Protein AF-A0A536HKQ7-F1 (afdb_monomer_lite)

pLDDT: mean 89.6, std 11.65, range [51.28, 98.62]

Secondary structure (DSSP, 8-state):
-HHHHHHHHHTTEEEEEEEEEEEEEETTEEEEEEEEEEEETTTEEEEEEEEEEEEEEETTEEEEEEEEEEE-S--

Sequence (75 aa):
MQEVWQGIFDAGLTAFRVESLEVESAGDLAYEMGRYTLYAGDNDAADEGKYILIWKREAGQWRIHRDIVNSSRPA

Radius of gyration: 14.63 Å; chains: 1; bounding box: 31×24×39 Å

Structure (mmCIF, N/CA/C/O backbone):
data_AF-A0A536HKQ7-F1
#
_entry.id   AF-A0A536HKQ7-F1
#
loop_
_atom_site.group_PDB
_atom_site.id
_atom_site.type_symbol
_atom_site.label_atom_id
_atom_site.label_alt_id
_atom_site.label_comp_id
_atom_site.label_asym_id
_atom_site.label_entity_id
_atom_site.label_seq_id
_atom_site.pdbx_PDB_ins_code
_atom_site.Cartn_x
_atom_site.Cartn_y
_atom_site.Cartn_z
_atom_site.occupancy
_atom_site.B_iso_or_equiv
_atom_site.auth_seq_id
_atom_site.auth_comp_id
_atom_site.auth_asym_id
_atom_site.auth_atom_id
_atom_site.pdbx_PDB_model_num
ATOM 1 N N . MET A 1 1 ? -13.340 -9.535 -10.819 1.00 51.28 1 MET A N 1
ATOM 2 C CA . MET A 1 1 ? -11.979 -9.949 -10.400 1.00 51.28 1 MET A CA 1
ATOM 3 C C . MET A 1 1 ? -11.192 -10.555 -11.558 1.00 51.28 1 MET A C 1
ATOM 5 O O . MET A 1 1 ? -10.141 -10.016 -11.844 1.00 51.28 1 MET A O 1
ATOM 9 N N . GLN A 1 2 ? -11.672 -11.594 -12.260 1.00 60.22 2 GLN A N 1
ATOM 10 C CA . GLN A 1 2 ? -10.948 -12.177 -13.413 1.00 60.22 2 GLN A CA 1
ATOM 11 C C . GLN A 1 2 ? -10.644 -11.179 -14.543 1.00 60.22 2 GLN A C 1
ATOM 13 O O . GLN A 1 2 ? -9.512 -11.132 -14.996 1.00 60.22 2 GLN A O 1
ATOM 18 N N . GLU A 1 3 ? -11.593 -10.328 -14.937 1.00 66.31 3 GLU A N 1
ATOM 19 C CA . GLU A 1 3 ? -11.369 -9.322 -15.997 1.00 66.31 3 GLU A CA 1
ATOM 20 C C . GLU A 1 3 ? -10.348 -8.242 -15.607 1.00 66.31 3 GLU A C 1
ATOM 22 O O . GLU A 1 3 ? -9.584 -7.778 -16.444 1.00 66.31 3 GLU A O 1
ATOM 27 N N . VAL A 1 4 ? -10.288 -7.881 -14.320 1.00 62.75 4 VAL A N 1
ATOM 28 C CA . VAL A 1 4 ? -9.292 -6.931 -13.797 1.00 62.75 4 VAL A CA 1
ATOM 29 C C . VAL A 1 4 ? -7.896 -7.548 -13.859 1.00 62.75 4 VAL A C 1
ATOM 31 O O . VAL A 1 4 ? -6.961 -6.896 -14.308 1.00 62.75 4 VAL A O 1
ATOM 34 N N . TRP A 1 5 ? -7.761 -8.820 -13.468 1.00 65.19 5 TRP A N 1
ATOM 35 C CA . TRP A 1 5 ? -6.497 -9.548 -13.580 1.00 65.19 5 TRP A CA 1
ATOM 36 C C . TRP A 1 5 ? -6.075 -9.745 -15.035 1.00 65.19 5 TRP A C 1
ATOM 38 O O . TRP A 1 5 ? -4.906 -9.548 -15.347 1.00 65.19 5 TRP A O 1
ATOM 48 N N . GLN A 1 6 ? -7.017 -10.058 -15.928 1.00 73.81 6 GLN A N 1
ATOM 49 C CA . GLN A 1 6 ? -6.736 -10.186 -17.356 1.00 73.81 6 GLN A CA 1
ATOM 50 C C . GLN A 1 6 ? -6.218 -8.865 -17.936 1.00 73.81 6 GLN A C 1
ATOM 52 O O . GLN A 1 6 ? -5.164 -8.863 -18.555 1.00 73.81 6 GLN A O 1
ATOM 57 N N . GLY A 1 7 ? -6.868 -7.734 -17.642 1.00 74.31 7 GLY A N 1
ATOM 58 C CA . GLY A 1 7 ? -6.401 -6.420 -18.098 1.00 74.31 7 GLY A CA 1
ATOM 59 C C . GLY A 1 7 ? -5.019 -6.027 -17.557 1.00 74.31 7 GLY A C 1
ATOM 60 O O . GLY A 1 7 ? -4.251 -5.372 -18.255 1.00 74.31 7 GLY A O 1
ATOM 61 N N . ILE A 1 8 ? -4.673 -6.456 -16.338 1.00 70.62 8 ILE A N 1
ATOM 62 C CA . ILE A 1 8 ? -3.341 -6.250 -15.745 1.00 70.62 8 ILE A CA 1
ATOM 63 C C . ILE A 1 8 ? -2.273 -7.077 -16.480 1.00 70.62 8 ILE A C 1
ATOM 65 O O . ILE A 1 8 ? -1.203 -6.551 -16.791 1.00 70.62 8 ILE A O 1
ATOM 69 N N . PHE A 1 9 ? -2.567 -8.343 -16.794 1.00 72.25 9 PHE A N 1
ATOM 70 C CA . PHE A 1 9 ? -1.659 -9.193 -17.570 1.00 72.25 9 PHE A CA 1
ATOM 71 C C . PHE A 1 9 ? -1.529 -8.726 -19.023 1.00 72.25 9 PHE A C 1
ATOM 73 O O . PHE A 1 9 ? -0.422 -8.702 -19.556 1.00 72.25 9 PHE A O 1
ATOM 80 N N . ASP A 1 10 ? -2.626 -8.286 -19.641 1.00 79.69 10 ASP A N 1
ATOM 81 C CA . ASP A 1 10 ? -2.634 -7.739 -21.001 1.00 79.69 10 ASP A CA 1
ATOM 82 C C . ASP A 1 10 ? -1.820 -6.432 -21.088 1.00 79.69 10 ASP A C 1
ATOM 84 O O . ASP A 1 10 ? -1.213 -6.143 -22.119 1.00 79.69 10 ASP A O 1
ATOM 88 N N . ALA A 1 11 ? -1.739 -5.665 -19.993 1.00 73.31 11 ALA A N 1
ATOM 89 C CA . ALA A 1 11 ? -0.867 -4.495 -19.863 1.00 73.31 11 ALA A CA 1
ATOM 90 C C . ALA A 1 11 ? 0.620 -4.847 -19.632 1.00 73.31 11 ALA A C 1
ATOM 92 O O . ALA A 1 11 ? 1.453 -3.949 -19.506 1.00 73.31 11 ALA A O 1
ATOM 93 N N . GLY A 1 12 ? 0.966 -6.138 -19.580 1.00 80.19 12 GLY A N 1
ATOM 94 C CA . GLY A 1 12 ? 2.337 -6.631 -19.453 1.00 80.19 12 GLY A CA 1
ATOM 95 C C . GLY A 1 12 ? 2.854 -6.739 -18.019 1.00 80.19 12 GLY A C 1
ATOM 96 O O . GLY A 1 12 ? 4.024 -7.079 -17.837 1.00 80.19 12 GLY A O 1
ATOM 97 N N . LEU A 1 13 ? 2.019 -6.482 -17.003 1.00 80.81 13 LEU A N 1
ATOM 98 C CA . LEU A 1 13 ? 2.410 -6.661 -15.607 1.00 80.81 13 LEU A CA 1
ATOM 99 C C . LEU A 1 13 ? 2.418 -8.155 -15.260 1.00 80.81 13 LEU A C 1
ATOM 101 O O . LEU A 1 13 ? 1.403 -8.839 -15.364 1.00 80.81 13 LEU A O 1
ATOM 105 N N . THR A 1 14 ? 3.560 -8.660 -14.812 1.00 84.38 14 THR A N 1
ATOM 106 C CA . THR A 1 14 ? 3.767 -10.087 -14.524 1.00 84.38 14 THR A CA 1
ATOM 107 C C . THR A 1 14 ? 3.769 -10.391 -13.034 1.00 84.38 14 THR A C 1
ATOM 109 O O . THR A 1 14 ? 3.396 -11.492 -12.628 1.00 84.38 14 THR A O 1
ATOM 112 N N . ALA A 1 15 ? 4.158 -9.421 -12.204 1.00 84.06 15 ALA A N 1
ATOM 113 C CA . ALA A 1 15 ? 4.163 -9.574 -10.758 1.00 84.06 15 ALA A CA 1
ATOM 114 C C . ALA A 1 15 ? 4.013 -8.235 -10.028 1.00 84.06 15 ALA A C 1
ATOM 116 O O . ALA A 1 15 ? 4.427 -7.177 -10.503 1.00 84.06 1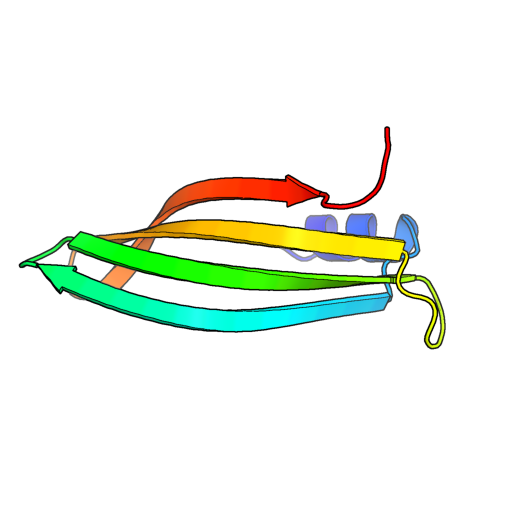5 ALA A O 1
ATOM 117 N N . PHE A 1 16 ? 3.476 -8.319 -8.813 1.00 86.44 16 PHE A N 1
ATOM 118 C CA . PHE A 1 16 ? 3.429 -7.235 -7.842 1.00 86.44 16 PHE A CA 1
ATOM 119 C C . PHE A 1 16 ? 3.990 -7.745 -6.518 1.00 86.44 16 PHE A C 1
ATOM 121 O O . PHE A 1 16 ? 3.556 -8.783 -6.015 1.00 86.44 16 PHE A O 1
ATOM 128 N N . ARG A 1 17 ? 4.976 -7.036 -5.969 1.00 91.06 17 ARG A N 1
ATOM 129 C CA . ARG A 1 17 ? 5.544 -7.316 -4.648 1.00 91.06 17 ARG A CA 1
ATOM 130 C C . ARG A 1 17 ? 5.309 -6.130 -3.735 1.00 91.06 17 ARG A C 1
ATOM 132 O O . ARG A 1 17 ? 5.460 -4.987 -4.156 1.00 91.06 17 ARG A O 1
ATOM 139 N N . VAL A 1 18 ? 4.975 -6.431 -2.488 1.00 93.81 18 VAL A N 1
ATOM 140 C CA . VAL A 1 18 ? 4.730 -5.455 -1.430 1.00 93.81 18 VAL A CA 1
ATOM 141 C C . VAL A 1 18 ? 5.594 -5.818 -0.234 1.00 93.81 18 VAL A C 1
ATOM 143 O O . VAL A 1 18 ? 5.691 -6.989 0.128 1.00 93.81 18 VAL A O 1
ATOM 146 N N . GLU A 1 19 ? 6.216 -4.811 0.362 1.00 97.31 19 GLU A N 1
ATOM 147 C CA . GLU A 1 19 ? 6.959 -4.907 1.612 1.00 97.31 19 GLU A CA 1
ATOM 148 C C . GLU A 1 19 ? 6.307 -3.966 2.629 1.00 97.31 19 GLU A C 1
ATOM 150 O O . GLU A 1 19 ? 6.453 -2.745 2.525 1.00 97.31 19 GLU A O 1
ATOM 155 N N . SER A 1 20 ? 5.591 -4.530 3.604 1.00 97.62 20 SER A N 1
ATOM 156 C CA . SER A 1 20 ? 5.059 -3.778 4.743 1.00 97.62 20 SER A CA 1
ATOM 157 C C . SER A 1 20 ? 6.209 -3.401 5.674 1.00 97.62 20 SER A C 1
ATOM 159 O O . SER A 1 20 ? 6.923 -4.272 6.173 1.00 97.62 20 SER A O 1
ATOM 161 N N . LEU A 1 21 ? 6.390 -2.105 5.912 1.00 98.19 21 LEU A N 1
ATOM 162 C CA . LEU A 1 21 ? 7.459 -1.592 6.771 1.00 98.19 21 LEU A CA 1
ATOM 163 C C . LEU A 1 21 ? 6.955 -1.272 8.174 1.00 98.19 21 LEU A C 1
ATOM 165 O O . LEU A 1 21 ? 7.674 -1.468 9.150 1.00 98.19 21 LEU A O 1
ATOM 169 N N . GLU A 1 22 ? 5.721 -0.787 8.267 1.00 98.25 22 GLU A N 1
ATOM 170 C CA . GLU A 1 22 ? 5.110 -0.369 9.518 1.00 98.25 22 GLU A CA 1
ATOM 171 C C . GLU A 1 22 ? 3.621 -0.686 9.496 1.00 98.25 22 GLU A C 1
ATOM 173 O O . GLU A 1 22 ? 2.942 -0.465 8.489 1.00 98.25 22 GLU A O 1
ATOM 178 N N . VAL A 1 23 ? 3.134 -1.220 10.614 1.00 98.25 23 VAL A N 1
ATOM 179 C CA . VAL A 1 23 ? 1.722 -1.511 10.843 1.00 98.25 23 VAL A CA 1
ATOM 180 C C . VAL A 1 23 ? 1.394 -1.145 12.279 1.00 98.25 23 VAL A C 1
ATOM 182 O O . VAL A 1 23 ? 1.935 -1.740 13.211 1.00 98.25 23 VAL A O 1
ATOM 185 N N . GLU A 1 24 ? 0.456 -0.224 12.462 1.00 98.50 24 GLU A N 1
ATOM 186 C CA . GLU A 1 24 ? -0.088 0.096 13.779 1.00 98.50 24 GLU A CA 1
ATOM 187 C C . GLU A 1 24 ? -1.612 0.124 13.748 1.00 98.50 24 GLU A C 1
ATOM 189 O O . GLU A 1 24 ? -2.244 0.390 12.723 1.00 98.50 24 GLU A O 1
ATOM 194 N N . SER A 1 25 ? -2.226 -0.152 14.899 1.00 97.81 25 SER A N 1
ATOM 195 C CA . SER A 1 25 ? -3.681 -0.196 15.027 1.00 97.81 25 SER A CA 1
ATOM 196 C C . SER A 1 25 ? -4.175 0.514 16.279 1.00 97.81 25 SER A C 1
ATOM 198 O O . SER A 1 25 ? -3.540 0.476 17.332 1.00 97.81 25 SER A O 1
ATOM 200 N N . ALA A 1 26 ? -5.345 1.136 16.152 1.00 97.31 26 ALA A N 1
ATOM 201 C CA . ALA A 1 26 ? -6.073 1.786 17.228 1.00 97.31 26 ALA A CA 1
ATOM 202 C C . ALA A 1 26 ? -7.579 1.523 17.056 1.00 97.31 26 ALA A C 1
ATOM 204 O O . ALA A 1 26 ? -8.255 2.112 16.210 1.00 97.31 26 ALA A O 1
ATOM 205 N N . GLY A 1 27 ? -8.122 0.620 17.877 1.00 97.00 27 GLY A N 1
ATOM 206 C CA . GLY A 1 27 ? -9.537 0.246 17.829 1.00 97.00 27 GLY A CA 1
ATOM 207 C C . GLY A 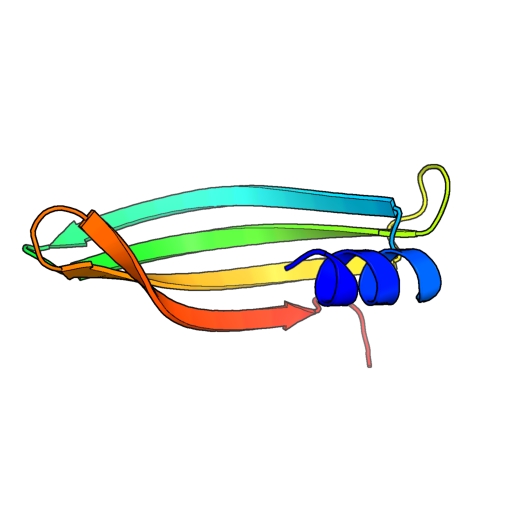1 27 ? -9.909 -0.483 16.534 1.00 97.00 27 GLY A C 1
ATOM 208 O O . GLY A 1 27 ? -9.375 -1.553 16.247 1.00 97.00 27 GLY A O 1
ATOM 209 N N . ASP A 1 28 ? -10.853 0.082 15.780 1.00 98.25 28 ASP A N 1
ATOM 210 C CA . ASP A 1 28 ? -11.315 -0.447 14.487 1.00 98.25 28 ASP A CA 1
ATOM 211 C C . ASP A 1 28 ? -10.601 0.191 13.288 1.00 98.25 28 ASP A C 1
ATOM 213 O O . ASP A 1 28 ? -11.039 0.012 12.153 1.00 98.25 28 ASP A O 1
ATOM 217 N N . LEU A 1 29 ? -9.518 0.936 13.522 1.00 98.44 29 LEU A N 1
ATOM 218 C CA . LEU A 1 29 ? -8.658 1.490 12.481 1.00 98.44 29 LEU A CA 1
ATOM 219 C C . LEU A 1 29 ? -7.238 0.947 12.619 1.00 98.44 29 LEU A C 1
ATOM 221 O O . LEU A 1 29 ? -6.743 0.733 13.726 1.00 98.44 29 LEU A O 1
ATOM 225 N N . ALA A 1 30 ? -6.578 0.753 11.487 1.00 98.44 30 ALA A N 1
ATOM 226 C CA . ALA A 1 30 ? -5.147 0.506 11.420 1.00 98.44 30 ALA A CA 1
ATOM 227 C C . ALA A 1 30 ? -4.563 1.256 10.228 1.00 98.44 30 ALA A C 1
ATOM 229 O O . ALA A 1 30 ? -5.280 1.544 9.267 1.00 98.44 30 ALA A O 1
ATOM 230 N N . TYR A 1 31 ? -3.278 1.570 10.287 1.00 98.25 31 TYR A N 1
ATOM 231 C CA . TYR A 1 31 ? -2.541 1.978 9.106 1.00 98.25 31 TYR A CA 1
ATOM 232 C C . TYR A 1 31 ? -1.413 0.997 8.845 1.00 98.25 31 TYR A C 1
ATOM 234 O O . TYR A 1 31 ? -0.851 0.392 9.756 1.00 98.25 31 TYR A O 1
ATOM 242 N N . GLU A 1 32 ? -1.113 0.846 7.571 1.00 98.31 32 GLU A N 1
ATOM 243 C CA . GLU A 1 32 ? 0.046 0.137 7.075 1.00 98.31 32 GLU A CA 1
ATOM 244 C C . GLU A 1 32 ? 0.740 1.056 6.083 1.00 98.31 32 GLU A C 1
ATOM 246 O O . GLU A 1 32 ? 0.084 1.662 5.233 1.00 98.31 32 GLU A O 1
ATOM 251 N N . MET A 1 33 ? 2.059 1.134 6.155 1.00 98.12 33 MET A N 1
ATOM 252 C CA . MET A 1 33 ? 2.842 1.759 5.102 1.00 98.12 33 MET A CA 1
ATOM 253 C C . MET A 1 33 ? 3.988 0.863 4.674 1.00 98.12 33 MET A C 1
ATOM 255 O O . MET A 1 33 ? 4.514 0.058 5.447 1.00 98.12 33 MET A O 1
ATOM 259 N N . GLY A 1 34 ? 4.390 1.015 3.421 1.00 98.12 34 GLY A N 1
ATOM 260 C CA . GLY A 1 34 ? 5.408 0.153 2.862 1.00 98.12 34 GLY A CA 1
ATOM 261 C C . GLY A 1 34 ? 5.873 0.565 1.481 1.00 98.12 34 GLY A C 1
ATOM 262 O O . GLY A 1 34 ? 5.590 1.667 0.993 1.00 98.12 34 GLY A O 1
ATOM 263 N N . ARG A 1 35 ? 6.608 -0.349 0.855 1.00 98.06 35 ARG A N 1
ATOM 264 C CA . ARG A 1 35 ? 7.100 -0.226 -0.517 1.00 98.06 35 ARG A CA 1
ATOM 265 C C . ARG A 1 35 ? 6.423 -1.229 -1.425 1.00 98.06 35 ARG A C 1
ATOM 267 O O . ARG A 1 35 ? 5.988 -2.290 -0.983 1.00 98.06 35 ARG A O 1
ATOM 274 N N . TYR A 1 36 ? 6.382 -0.902 -2.706 1.00 95.62 36 TYR A N 1
ATOM 275 C CA . TYR A 1 36 ? 5.989 -1.857 -3.726 1.00 95.62 36 TYR A CA 1
ATOM 276 C C . TYR A 1 36 ? 6.980 -1.885 -4.882 1.00 95.62 36 TYR A C 1
ATOM 278 O O . TYR A 1 36 ? 7.661 -0.895 -5.165 1.00 95.62 36 TYR A O 1
ATOM 286 N N . THR A 1 37 ? 6.981 -3.009 -5.589 1.00 94.25 37 THR A N 1
ATOM 287 C CA . THR A 1 37 ? 7.624 -3.166 -6.891 1.00 94.25 37 THR A CA 1
ATOM 288 C C . THR A 1 37 ? 6.641 -3.822 -7.852 1.00 94.25 37 THR A C 1
ATOM 290 O O . THR A 1 37 ? 6.069 -4.877 -7.560 1.00 94.25 37 THR A O 1
ATOM 293 N N . LEU A 1 38 ? 6.441 -3.179 -8.996 1.00 91.50 38 LEU A N 1
ATOM 294 C CA . LEU A 1 38 ? 5.688 -3.679 -10.138 1.00 91.50 38 LEU A CA 1
ATOM 295 C C . LEU A 1 38 ? 6.683 -4.222 -11.163 1.00 91.50 38 LEU A C 1
ATOM 297 O O . LEU A 1 38 ? 7.655 -3.544 -11.489 1.00 91.50 38 LEU A O 1
ATOM 301 N N . TYR A 1 39 ? 6.445 -5.424 -11.678 1.00 88.62 39 TYR A N 1
ATOM 302 C CA . TYR A 1 39 ? 7.304 -6.072 -12.671 1.00 88.62 39 TYR A CA 1
ATOM 303 C C . TYR A 1 39 ? 6.572 -6.225 -13.999 1.00 88.62 39 TYR A C 1
ATOM 305 O O . TYR A 1 39 ? 5.396 -6.593 -14.008 1.00 88.62 39 TYR A O 1
ATOM 313 N N . ALA A 1 40 ? 7.282 -5.991 -15.101 1.00 85.38 40 ALA A N 1
ATOM 314 C CA . ALA A 1 40 ? 6.824 -6.331 -16.442 1.00 85.38 40 ALA A CA 1
ATOM 315 C C . ALA A 1 40 ? 7.820 -7.298 -17.095 1.00 85.38 40 ALA A C 1
ATOM 317 O O . ALA A 1 40 ? 9.025 -7.055 -17.103 1.00 85.38 40 ALA A O 1
ATOM 318 N N . GLY A 1 41 ? 7.321 -8.413 -17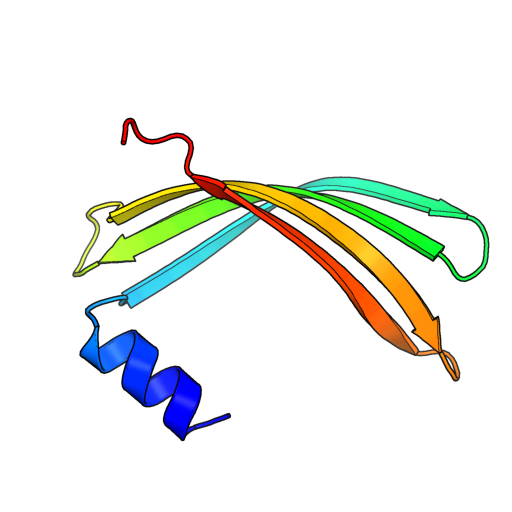.630 1.00 78.12 41 GLY A N 1
ATOM 319 C CA . GLY A 1 41 ? 8.168 -9.500 -18.133 1.00 78.12 41 GLY A CA 1
ATOM 320 C C . GLY A 1 41 ? 8.902 -10.269 -17.025 1.00 78.12 41 GLY A C 1
ATOM 321 O O . GLY A 1 41 ? 8.454 -10.316 -15.878 1.00 78.12 41 GLY A O 1
ATOM 322 N N . ASP A 1 42 ? 10.021 -10.902 -17.375 1.00 69.94 42 ASP A N 1
ATOM 323 C CA . ASP A 1 42 ? 10.628 -11.947 -16.540 1.00 69.94 42 ASP A CA 1
ATOM 324 C C . ASP A 1 42 ? 11.518 -11.447 -15.395 1.00 69.94 42 ASP A C 1
ATOM 326 O O . ASP A 1 42 ? 11.930 -12.283 -14.598 1.00 69.94 42 ASP A O 1
ATOM 330 N N . ASN A 1 43 ? 11.818 -10.141 -15.275 1.00 64.94 43 ASN A N 1
ATOM 331 C CA . ASN A 1 43 ? 12.462 -9.566 -14.073 1.00 64.94 43 ASN A CA 1
ATOM 332 C C . ASN A 1 43 ? 12.651 -8.036 -14.063 1.00 64.94 43 ASN A C 1
ATOM 334 O O . ASN A 1 43 ? 13.173 -7.510 -13.077 1.00 64.94 43 ASN A O 1
ATOM 338 N N . ASP A 1 44 ? 12.240 -7.301 -15.098 1.00 80.31 44 ASP A N 1
ATOM 339 C CA . ASP A 1 44 ? 12.431 -5.852 -15.109 1.00 80.31 44 ASP A CA 1
ATOM 340 C C . ASP A 1 44 ? 11.359 -5.165 -14.259 1.00 80.31 44 ASP A C 1
ATOM 342 O O . ASP A 1 44 ? 10.15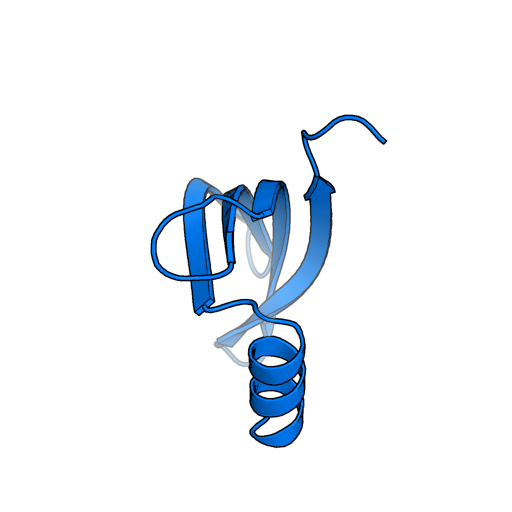2 -5.293 -14.492 1.00 80.31 44 ASP A O 1
ATOM 346 N N . ALA A 1 45 ? 11.802 -4.421 -13.240 1.00 87.56 45 ALA A N 1
ATOM 347 C CA . ALA A 1 45 ? 10.909 -3.556 -12.485 1.00 87.56 45 ALA A CA 1
ATOM 348 C C . ALA A 1 45 ? 10.332 -2.506 -13.451 1.00 87.56 45 ALA A C 1
ATOM 350 O O . ALA A 1 45 ? 11.067 -1.697 -14.024 1.00 87.56 45 ALA A O 1
ATOM 351 N N . ALA A 1 46 ? 9.017 -2.525 -13.637 1.00 89.19 46 ALA A N 1
ATOM 352 C CA . ALA A 1 46 ? 8.264 -1.551 -14.417 1.00 89.19 46 ALA A CA 1
ATOM 353 C C . ALA A 1 46 ? 8.005 -0.277 -13.608 1.00 89.19 46 ALA A C 1
ATOM 355 O O . ALA A 1 46 ? 8.039 0.825 -14.154 1.00 89.19 46 ALA A O 1
ATOM 356 N N . ASP A 1 47 ? 7.815 -0.426 -12.299 1.00 92.38 47 ASP A N 1
ATOM 357 C CA . ASP A 1 47 ? 7.695 0.685 -11.366 1.00 92.38 47 ASP A CA 1
ATOM 358 C C . ASP A 1 47 ? 8.076 0.252 -9.948 1.00 92.38 47 ASP A C 1
ATOM 360 O O . ASP A 1 47 ? 8.035 -0.929 -9.596 1.00 92.38 47 ASP A O 1
ATOM 364 N N . GLU A 1 48 ? 8.443 1.216 -9.122 1.00 95.25 48 GLU A N 1
ATOM 365 C CA . GLU A 1 48 ? 8.646 1.017 -7.694 1.00 95.25 48 GLU A CA 1
ATOM 366 C C . GLU A 1 48 ? 8.206 2.262 -6.943 1.00 95.25 48 GLU A C 1
ATOM 368 O O . GLU A 1 48 ? 8.322 3.390 -7.431 1.00 95.25 48 GLU A O 1
ATOM 373 N N . GLY A 1 49 ? 7.700 2.074 -5.733 1.00 96.56 49 GLY A N 1
ATOM 374 C CA . GLY A 1 49 ? 7.146 3.191 -5.000 1.00 96.56 49 GLY A CA 1
ATOM 375 C C . GLY A 1 49 ? 6.828 2.886 -3.555 1.00 96.56 49 GLY A C 1
ATOM 376 O O . GLY A 1 49 ? 7.325 1.933 -2.956 1.00 96.56 49 GLY A O 1
ATOM 377 N N . LYS A 1 50 ? 6.001 3.759 -2.993 1.00 97.94 50 LYS A N 1
ATOM 378 C CA . LYS A 1 50 ? 5.531 3.702 -1.611 1.00 97.94 50 LYS A CA 1
ATOM 379 C C . LYS A 1 50 ? 4.016 3.758 -1.574 1.00 97.94 50 LYS A C 1
ATOM 381 O O . LYS A 1 50 ? 3.392 4.293 -2.495 1.00 97.94 50 LYS A O 1
ATOM 386 N N . TYR A 1 51 ? 3.456 3.231 -0.500 1.00 97.50 51 TYR A N 1
ATOM 387 C CA . TYR A 1 51 ? 2.025 3.254 -0.256 1.00 97.50 51 TYR A CA 1
ATOM 388 C C . TYR A 1 51 ? 1.715 3.499 1.221 1.00 97.50 51 TYR A C 1
ATOM 390 O O . TYR A 1 51 ? 2.545 3.236 2.095 1.00 97.50 51 TYR A O 1
ATOM 398 N N . ILE A 1 52 ? 0.495 3.969 1.475 1.00 98.12 52 ILE A N 1
ATOM 399 C CA . ILE A 1 52 ? -0.151 3.935 2.788 1.00 98.12 52 ILE A CA 1
ATOM 400 C C . ILE A 1 52 ? -1.552 3.356 2.594 1.00 98.12 52 ILE A C 1
ATOM 402 O O . ILE A 1 52 ? -2.308 3.825 1.741 1.00 98.12 52 ILE A O 1
ATOM 406 N N . LEU A 1 53 ? -1.903 2.354 3.394 1.00 98.25 53 LEU A N 1
ATOM 407 C CA . LEU A 1 53 ? -3.253 1.818 3.508 1.00 98.25 53 LEU A CA 1
ATOM 408 C C . LEU A 1 53 ? -3.819 2.191 4.872 1.00 98.25 53 LEU A C 1
ATOM 410 O O . LEU A 1 53 ? -3.186 1.967 5.901 1.00 98.25 53 LEU A O 1
ATOM 414 N N . ILE A 1 54 ? -5.038 2.716 4.884 1.00 98.44 54 ILE A N 1
ATOM 415 C CA . ILE A 1 54 ? -5.858 2.795 6.088 1.00 98.44 54 ILE A CA 1
ATOM 416 C C . ILE A 1 54 ? -6.826 1.628 6.042 1.00 98.44 54 ILE A C 1
ATOM 418 O O . ILE A 1 54 ? -7.643 1.521 5.128 1.00 98.44 54 ILE A O 1
ATOM 422 N N . TRP A 1 55 ? -6.763 0.779 7.052 1.00 98.62 55 TRP A N 1
ATOM 423 C CA . TRP A 1 55 ? -7.653 -0.349 7.245 1.00 98.62 55 TRP A CA 1
ATOM 424 C C . TRP A 1 55 ? -8.759 0.022 8.225 1.00 98.62 55 TRP A C 1
ATOM 426 O O . TRP A 1 55 ? -8.527 0.732 9.205 1.00 98.62 55 TRP A O 1
ATOM 436 N N . LYS A 1 56 ? -9.964 -0.49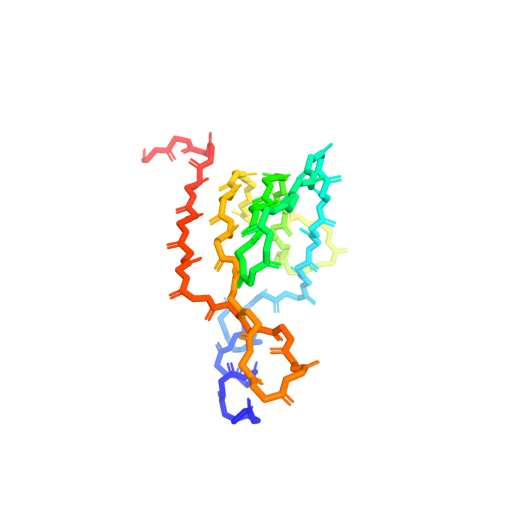5 7.989 1.00 98.56 56 LYS A N 1
ATOM 437 C CA . LYS A 1 56 ? -11.077 -0.414 8.934 1.00 98.56 56 LYS A CA 1
ATOM 438 C C . LYS A 1 56 ? -11.649 -1.796 9.199 1.00 98.56 56 LYS A C 1
ATOM 440 O O . LYS A 1 56 ? -11.868 -2.570 8.266 1.00 98.56 56 LYS A O 1
ATOM 445 N N . ARG A 1 57 ? -11.891 -2.106 10.470 1.00 98.44 57 ARG A N 1
ATOM 446 C CA . ARG A 1 57 ? -12.529 -3.351 10.888 1.00 98.44 57 ARG A CA 1
ATOM 447 C C . ARG A 1 57 ? -14.040 -3.178 10.856 1.00 98.44 57 ARG A C 1
ATOM 449 O O . ARG A 1 57 ? -14.606 -2.362 11.575 1.00 98.44 57 ARG A O 1
ATOM 456 N N . GLU A 1 58 ? -14.703 -3.967 10.026 1.00 97.62 58 GLU A N 1
ATOM 457 C CA . GLU A 1 58 ? -16.148 -3.936 9.835 1.00 97.62 58 GLU A CA 1
ATOM 458 C C . GLU A 1 58 ? -16.701 -5.353 9.958 1.00 97.62 58 GLU A C 1
ATOM 460 O O . GLU A 1 58 ? -16.265 -6.263 9.252 1.00 97.62 58 GLU A O 1
ATOM 465 N N . ALA A 1 59 ? -17.650 -5.554 10.879 1.00 97.06 59 ALA A N 1
ATOM 466 C CA . ALA A 1 59 ? -18.188 -6.879 11.208 1.00 97.06 59 ALA A CA 1
ATOM 467 C C . ALA A 1 59 ? -17.083 -7.921 11.504 1.00 97.06 59 ALA A C 1
ATOM 469 O O . ALA A 1 59 ? -17.144 -9.064 11.060 1.00 97.06 59 ALA A O 1
ATOM 470 N N . GLY A 1 60 ? -16.039 -7.500 12.230 1.00 96.38 60 GLY A N 1
ATOM 471 C CA . GLY A 1 60 ? -14.909 -8.355 12.609 1.00 96.38 60 GLY A CA 1
ATOM 472 C C . GLY A 1 60 ? -13.872 -8.600 11.506 1.00 96.38 60 GLY A C 1
ATOM 473 O O . GLY A 1 60 ? -12.896 -9.298 11.759 1.00 96.38 60 GLY A O 1
ATOM 474 N N . GLN A 1 61 ? -14.037 -8.019 10.313 1.00 98.00 61 GLN A N 1
ATOM 475 C CA . GLN A 1 61 ? -13.113 -8.186 9.189 1.00 98.00 61 GLN A CA 1
ATOM 476 C C . GLN A 1 61 ? -12.408 -6.876 8.857 1.00 98.00 61 GLN A C 1
ATOM 478 O O . GLN A 1 61 ? -13.055 -5.841 8.715 1.00 98.00 61 GLN A O 1
ATOM 483 N N . TRP A 1 62 ? -11.088 -6.921 8.693 1.00 97.81 62 TRP A N 1
ATOM 484 C CA . TRP A 1 62 ? -10.328 -5.788 8.175 1.00 97.81 62 TRP A CA 1
ATOM 485 C C . TRP A 1 62 ? -10.556 -5.627 6.676 1.00 97.81 62 TRP A C 1
ATOM 487 O O . TRP A 1 62 ? -10.489 -6.594 5.916 1.00 97.81 62 TRP A O 1
ATOM 497 N N . ARG A 1 63 ? -10.820 -4.393 6.254 1.00 97.38 63 ARG A N 1
ATOM 498 C C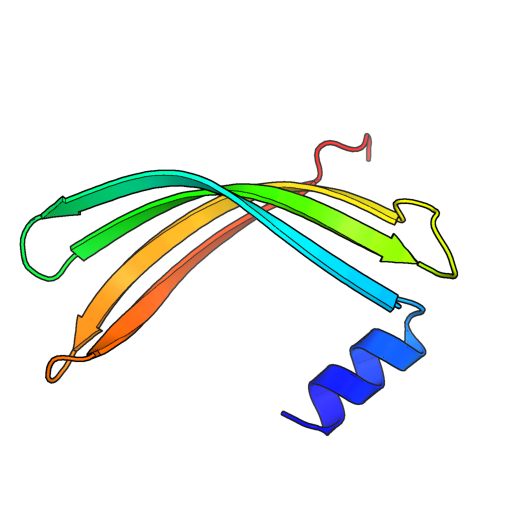A . ARG A 1 63 ? -10.947 -3.999 4.850 1.00 97.38 63 ARG A CA 1
ATOM 499 C C . ARG A 1 63 ? -10.137 -2.740 4.610 1.00 97.38 63 ARG A C 1
ATOM 501 O O . ARG A 1 63 ? -10.040 -1.898 5.505 1.00 97.38 63 ARG A O 1
ATOM 508 N N . ILE A 1 64 ? -9.591 -2.599 3.407 1.00 96.94 64 ILE A N 1
ATOM 509 C CA . ILE A 1 64 ? -8.971 -1.342 2.991 1.00 96.94 64 ILE A CA 1
ATOM 510 C C . ILE A 1 64 ? -10.073 -0.283 2.984 1.00 96.94 64 ILE A C 1
ATOM 512 O O . ILE A 1 64 ? -11.067 -0.393 2.269 1.00 96.94 64 ILE A O 1
ATOM 516 N N . HIS A 1 65 ? -9.915 0.713 3.844 1.00 97.94 65 HIS A N 1
ATOM 517 C CA . HIS A 1 65 ? -10.807 1.854 3.944 1.00 97.94 65 HIS A CA 1
ATOM 518 C C . HIS A 1 65 ? -10.350 2.982 3.026 1.00 97.94 65 HIS A C 1
ATOM 520 O O . HIS A 1 65 ? -11.183 3.611 2.375 1.00 97.94 65 HIS A O 1
ATOM 526 N N . ARG A 1 66 ? -9.041 3.246 2.978 1.00 97.50 66 ARG A N 1
ATOM 527 C CA . ARG A 1 66 ? -8.402 4.211 2.074 1.00 97.50 66 ARG A CA 1
ATOM 528 C C . ARG A 1 66 ? -7.046 3.676 1.652 1.00 97.50 66 ARG A C 1
ATOM 530 O O . ARG A 1 66 ? -6.382 3.010 2.441 1.00 97.50 66 ARG A O 1
ATOM 537 N N . ASP A 1 67 ? -6.625 4.044 0.460 1.00 96.69 67 ASP A N 1
ATOM 538 C CA . ASP A 1 67 ? -5.292 3.780 -0.052 1.00 96.69 67 ASP A CA 1
ATOM 539 C C . ASP A 1 67 ? -4.722 5.039 -0.708 1.00 96.69 67 ASP A C 1
ATOM 541 O O . ASP A 1 67 ? -5.451 5.900 -1.207 1.00 96.69 67 ASP A O 1
ATOM 545 N N . ILE A 1 68 ? -3.401 5.155 -0.664 1.00 97.38 68 ILE A N 1
ATOM 546 C CA . ILE A 1 68 ? -2.637 6.059 -1.511 1.00 97.38 68 ILE A CA 1
ATOM 547 C C . ILE A 1 68 ? -1.355 5.353 -1.928 1.00 97.38 68 ILE A C 1
ATOM 549 O O . ILE A 1 68 ? -0.697 4.694 -1.119 1.00 97.38 68 ILE A O 1
ATOM 553 N N . VAL A 1 69 ? -1.011 5.491 -3.203 1.00 96.25 69 VAL A N 1
ATOM 554 C CA . VAL A 1 69 ? 0.154 4.860 -3.815 1.00 96.25 69 VAL A CA 1
ATOM 555 C C . VAL A 1 69 ? 0.856 5.897 -4.680 1.00 96.25 69 VAL A C 1
ATOM 557 O O . VAL A 1 69 ? 0.220 6.609 -5.456 1.00 96.25 69 VAL A O 1
ATOM 560 N N . ASN A 1 70 ? 2.177 5.992 -4.559 1.00 95.69 70 ASN A N 1
ATOM 561 C CA . ASN A 1 70 ? 2.975 6.936 -5.332 1.00 95.69 70 ASN A CA 1
ATOM 562 C C . ASN A 1 70 ? 4.184 6.221 -5.926 1.00 95.69 70 ASN A C 1
ATOM 564 O O . ASN A 1 70 ? 5.000 5.682 -5.169 1.00 95.69 70 ASN A O 1
ATOM 568 N N . SER A 1 71 ? 4.354 6.310 -7.248 1.00 95.50 71 SER A N 1
ATOM 569 C CA . SER A 1 71 ? 5.611 5.947 -7.913 1.00 95.50 71 SER A CA 1
ATOM 570 C C . SER A 1 71 ? 6.765 6.785 -7.363 1.00 95.50 71 SER A C 1
ATOM 572 O O . SER A 1 71 ? 6.601 7.953 -6.987 1.00 95.50 71 SER A O 1
ATOM 574 N N . SER A 1 72 ? 7.917 6.148 -7.202 1.00 95.56 72 SER A N 1
ATOM 575 C CA . SER A 1 72 ? 9.192 6.798 -6.894 1.00 95.56 72 SER A CA 1
ATOM 576 C C . SER A 1 72 ? 10.040 7.018 -8.144 1.00 95.56 72 SER A C 1
ATOM 578 O O . SER A 1 72 ? 11.109 7.621 -8.041 1.00 95.56 72 SER A O 1
ATOM 580 N N . ARG A 1 73 ? 9.579 6.563 -9.313 1.00 91.25 73 ARG A N 1
ATOM 581 C CA . ARG A 1 73 ? 10.227 6.876 -10.581 1.00 91.25 73 ARG A CA 1
ATOM 582 C C . ARG A 1 73 ? 9.963 8.335 -10.970 1.00 91.25 73 ARG A C 1
ATOM 584 O O . ARG A 1 73 ? 8.921 8.889 -10.611 1.00 91.25 73 ARG A O 1
ATOM 591 N N . PRO A 1 74 ? 10.905 8.974 -11.682 1.00 87.75 74 PRO A N 1
ATOM 592 C CA . PRO A 1 74 ? 10.663 10.269 -12.304 1.00 87.75 74 PRO A CA 1
ATOM 593 C C . PRO A 1 74 ? 9.463 10.211 -13.258 1.00 87.75 74 PRO A C 1
ATOM 595 O O . PRO A 1 74 ? 9.213 9.171 -13.867 1.00 87.75 74 PRO A O 1
ATOM 598 N N . ALA A 1 75 ? 8.753 11.335 -13.371 1.00 75.00 75 ALA A N 1
ATOM 599 C CA . ALA A 1 75 ? 7.670 11.524 -14.335 1.00 75.00 75 ALA A CA 1
ATOM 600 C C . ALA A 1 75 ? 8.193 11.736 -15.762 1.00 75.00 75 ALA A C 1
ATOM 602 O O . ALA A 1 75 ? 9.312 12.286 -15.902 1.00 75.00 75 ALA A O 1
#

Foldseek 3Di:
DVVVVVVCVVVQWDDKDWDWDDWDDDDQKIKTKTKMFTDGPDDDGPFIWIKMFIWGQDPNDIDGPDMDIDTPDDD